Protein AF-A0A6V7R4E3-F1 (afdb_monomer_lite)

Foldseek 3Di:
DLLVLLVVLLVLLQVLLVCVV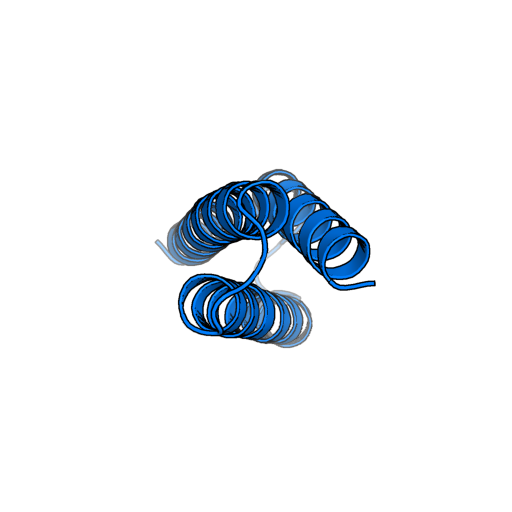PPDDPPVCDPVVVVSLVSLVVQLVSLVCCCPVPHDPVSVVSSVSSNVSSVSSVVSSVVVVD

Radius of gyration: 13.46 Å; chains: 1; bounding box: 34×20×37 Å

pLDDT: mean 87.27, std 12.37, range [56.69, 97.88]

Structure (mmCIF, N/CA/C/O backbone):
data_AF-A0A6V7R4E3-F1
#
_entry.id   AF-A0A6V7R4E3-F1
#
loop_
_atom_site.group_PDB
_atom_site.id
_atom_site.type_symbol
_atom_site.label_atom_id
_atom_site.label_alt_id
_atom_site.label_comp_id
_atom_site.label_asym_id
_atom_site.label_entity_id
_atom_site.label_seq_id
_atom_site.pdbx_PDB_ins_code
_atom_site.Cartn_x
_atom_site.Cartn_y
_atom_site.Cartn_z
_atom_site.occupancy
_atom_site.B_iso_or_equiv
_atom_site.auth_seq_id
_atom_site.auth_comp_id
_atom_site.auth_asym_id
_atom_site.auth_atom_id
_atom_site.pdbx_PDB_model_num
ATOM 1 N N . MET A 1 1 ? -5.846 9.358 12.807 1.00 81.56 1 MET A N 1
ATOM 2 C CA . MET A 1 1 ? -4.428 9.060 12.479 1.00 81.56 1 MET A CA 1
ATOM 3 C C . MET A 1 1 ? -4.256 7.758 11.694 1.00 81.56 1 MET A C 1
ATOM 5 O O . MET A 1 1 ? -3.827 7.845 10.555 1.00 81.56 1 MET A O 1
ATOM 9 N N . LYS A 1 2 ? -4.645 6.577 12.217 1.00 88.69 2 LYS A N 1
ATOM 10 C CA . LYS A 1 2 ? -4.515 5.279 11.503 1.00 88.69 2 LYS A CA 1
ATOM 11 C C . LYS A 1 2 ? -5.119 5.287 10.088 1.00 88.69 2 LYS A C 1
ATOM 13 O O . LYS A 1 2 ? -4.478 4.855 9.141 1.00 88.69 2 LYS A O 1
ATOM 18 N N . GLN A 1 3 ? -6.325 5.839 9.942 1.00 91.50 3 GLN A N 1
ATOM 19 C CA . GLN A 1 3 ? -7.006 5.935 8.645 1.00 91.50 3 GLN A CA 1
ATOM 20 C C . GLN A 1 3 ? -6.262 6.823 7.638 1.00 91.50 3 GLN A C 1
ATOM 22 O O . GLN A 1 3 ? -6.177 6.469 6.472 1.00 91.50 3 GLN A O 1
ATOM 27 N N . ILE A 1 4 ? -5.681 7.941 8.083 1.00 94.62 4 ILE A N 1
ATOM 28 C CA . ILE A 1 4 ? -4.918 8.843 7.205 1.00 94.62 4 ILE A CA 1
ATOM 29 C C . ILE A 1 4 ? -3.691 8.110 6.655 1.00 94.62 4 ILE A C 1
ATOM 31 O O . ILE A 1 4 ? -3.456 8.130 5.454 1.00 94.62 4 ILE A O 1
ATOM 35 N N . ILE A 1 5 ? -2.961 7.396 7.518 1.00 93.81 5 ILE A N 1
ATOM 36 C CA . ILE A 1 5 ? -1.793 6.595 7.120 1.00 93.81 5 ILE A CA 1
ATOM 37 C C . ILE A 1 5 ? -2.186 5.537 6.080 1.00 93.81 5 ILE A C 1
ATOM 39 O O . ILE A 1 5 ? -1.523 5.399 5.057 1.00 93.81 5 ILE A O 1
ATOM 43 N N . LEU A 1 6 ? -3.290 4.823 6.308 1.00 95.44 6 LEU A N 1
ATOM 44 C CA . LEU A 1 6 ? -3.780 3.802 5.382 1.00 95.44 6 LEU A CA 1
ATOM 45 C C . LEU A 1 6 ? -4.221 4.379 4.027 1.00 95.44 6 LEU A C 1
ATOM 47 O O . LEU A 1 6 ? -3.938 3.771 2.997 1.00 95.44 6 LEU A O 1
ATOM 51 N N . ILE A 1 7 ? -4.868 5.552 4.019 1.00 96.62 7 ILE A N 1
ATOM 52 C CA . ILE A 1 7 ? -5.234 6.268 2.785 1.00 96.62 7 ILE A CA 1
ATOM 53 C C . ILE A 1 7 ? -3.978 6.667 2.010 1.00 96.62 7 ILE A C 1
ATOM 55 O O . ILE A 1 7 ? -3.905 6.415 0.811 1.00 96.62 7 ILE A O 1
ATOM 59 N N . LEU A 1 8 ? -2.980 7.247 2.685 1.00 96.56 8 LEU A N 1
ATOM 60 C CA . LEU A 1 8 ? -1.723 7.647 2.049 1.00 96.56 8 LEU A CA 1
ATOM 61 C C . LEU A 1 8 ? -0.992 6.445 1.449 1.00 96.56 8 LEU A C 1
ATOM 63 O O . LEU A 1 8 ? -0.531 6.513 0.314 1.00 96.56 8 LEU A O 1
ATOM 67 N N . PHE A 1 9 ? -0.945 5.324 2.168 1.00 96.50 9 PHE A N 1
ATOM 68 C CA . PHE A 1 9 ? -0.358 4.095 1.646 1.00 96.50 9 PHE A CA 1
ATOM 69 C C . PHE A 1 9 ? -1.131 3.511 0.464 1.00 96.50 9 PHE A C 1
ATOM 71 O O . PHE A 1 9 ? -0.511 3.093 -0.510 1.00 96.50 9 PHE A O 1
ATOM 78 N N . ALA A 1 10 ? -2.464 3.504 0.512 1.00 96.00 10 ALA A N 1
ATOM 79 C CA . ALA A 1 10 ? -3.271 3.044 -0.613 1.00 96.00 10 ALA A CA 1
ATOM 80 C C . ALA A 1 10 ? -3.042 3.924 -1.852 1.00 96.00 10 ALA A C 1
ATOM 82 O O . ALA A 1 10 ? -2.798 3.401 -2.937 1.00 96.00 10 ALA A O 1
ATOM 83 N N . ALA A 1 11 ? -3.039 5.251 -1.686 1.00 96.19 11 ALA A N 1
ATOM 84 C CA . ALA A 1 11 ? -2.757 6.196 -2.763 1.00 96.19 11 ALA A CA 1
ATOM 85 C C . ALA A 1 11 ? -1.344 6.009 -3.337 1.00 96.19 11 ALA A C 1
ATOM 87 O O . ALA A 1 11 ? -1.182 5.964 -4.554 1.00 96.19 11 ALA A O 1
ATOM 88 N N . PHE A 1 12 ? -0.337 5.831 -2.476 1.00 94.81 12 PHE A N 1
ATOM 89 C CA . PHE A 1 12 ? 1.034 5.540 -2.893 1.00 94.81 12 PHE A CA 1
ATOM 90 C C . PHE A 1 12 ? 1.116 4.240 -3.701 1.00 94.81 12 PHE A C 1
ATOM 92 O O . PHE A 1 12 ? 1.716 4.222 -4.774 1.00 94.81 12 PHE A O 1
ATOM 99 N N . ASN A 1 13 ? 0.497 3.158 -3.222 1.00 95.19 13 ASN A N 1
ATOM 100 C CA . ASN A 1 13 ? 0.499 1.879 -3.928 1.00 95.19 13 ASN A CA 1
ATOM 101 C C . ASN A 1 13 ? -0.198 1.988 -5.292 1.00 95.19 13 ASN A C 1
ATOM 103 O O . ASN A 1 13 ? 0.364 1.550 -6.289 1.00 95.19 13 ASN A O 1
ATOM 107 N N . ILE A 1 14 ? -1.364 2.639 -5.364 1.00 94.81 14 ILE A N 1
ATOM 108 C CA . ILE A 1 14 ? -2.090 2.864 -6.626 1.00 94.81 14 ILE A CA 1
ATOM 109 C C . ILE A 1 14 ? -1.257 3.699 -7.606 1.00 94.81 14 ILE A C 1
ATOM 111 O O . ILE A 1 14 ? -1.133 3.333 -8.773 1.00 94.81 14 ILE A O 1
ATOM 115 N N . TYR A 1 15 ? -0.657 4.797 -7.138 1.00 93.19 15 TYR A N 1
ATOM 116 C CA . TYR A 1 15 ? 0.194 5.648 -7.969 1.00 93.19 15 TYR A CA 1
ATOM 117 C C . TYR A 1 15 ? 1.342 4.852 -8.596 1.00 93.19 15 TYR A C 1
ATOM 119 O O . TYR A 1 15 ? 1.609 4.988 -9.790 1.00 93.19 15 TYR A O 1
ATOM 127 N N . ASN A 1 16 ? 2.002 4.003 -7.804 1.00 90.62 16 ASN A N 1
ATOM 128 C CA . ASN A 1 16 ? 3.115 3.208 -8.299 1.00 90.62 16 ASN A CA 1
ATOM 129 C C . ASN A 1 16 ? 2.667 2.097 -9.248 1.00 90.62 16 ASN A C 1
ATOM 131 O O . ASN A 1 16 ? 3.346 1.897 -10.244 1.00 90.62 16 ASN A O 1
ATOM 135 N N . VAL A 1 17 ? 1.527 1.435 -9.014 1.00 90.50 17 VAL A N 1
ATOM 136 C CA . VAL A 1 17 ? 0.962 0.466 -9.977 1.00 90.50 17 VAL A CA 1
ATOM 137 C C . VAL A 1 17 ? 0.825 1.089 -11.368 1.00 90.50 17 VAL A C 1
ATOM 139 O O . VAL A 1 17 ? 1.179 0.459 -12.356 1.00 90.50 17 VAL A O 1
ATOM 142 N N . ILE A 1 18 ? 0.348 2.335 -11.443 1.00 88.12 18 ILE A N 1
ATOM 143 C CA . ILE A 1 18 ? 0.119 3.034 -12.715 1.00 88.12 18 ILE A CA 1
ATOM 144 C C . ILE A 1 18 ? 1.436 3.519 -13.344 1.00 88.12 18 ILE A C 1
ATOM 146 O O . ILE A 1 18 ? 1.585 3.475 -14.560 1.00 88.12 18 ILE A O 1
ATOM 150 N N . ASN A 1 19 ? 2.392 3.989 -12.535 1.00 86.50 19 ASN A N 1
ATOM 151 C CA . ASN A 1 19 ? 3.623 4.624 -13.029 1.00 86.50 19 ASN A CA 1
ATOM 152 C C . ASN A 1 19 ? 4.835 3.696 -13.157 1.00 86.50 19 ASN A C 1
ATOM 154 O O . ASN A 1 19 ? 5.905 4.141 -13.571 1.00 86.50 19 ASN A O 1
ATOM 158 N N . ILE A 1 20 ? 4.743 2.433 -12.745 1.00 79.69 20 ILE A N 1
ATOM 159 C CA . ILE A 1 20 ? 5.911 1.549 -12.781 1.00 79.69 20 ILE A CA 1
ATOM 160 C C . ILE A 1 20 ? 6.292 1.126 -14.202 1.00 79.69 20 ILE A C 1
ATOM 162 O O . ILE A 1 20 ? 7.469 0.935 -14.471 1.00 79.69 20 ILE A O 1
ATOM 166 N N . SER A 1 21 ? 5.331 1.049 -15.123 1.00 67.69 21 SER A N 1
ATOM 167 C CA . SER A 1 21 ? 5.567 0.660 -16.518 1.00 67.69 21 SER A CA 1
ATOM 168 C C . SER A 1 21 ? 5.920 1.832 -17.437 1.00 67.69 21 SER A C 1
ATOM 170 O O . SER A 1 21 ? 6.435 1.619 -18.528 1.00 67.69 21 SER A O 1
ATOM 172 N N . THR A 1 22 ? 5.628 3.072 -17.035 1.00 66.38 22 THR A N 1
ATOM 173 C CA . THR A 1 22 ? 5.827 4.273 -17.867 1.00 66.38 22 THR A CA 1
ATOM 174 C C . THR A 1 22 ? 7.162 4.972 -17.624 1.00 66.38 22 THR A C 1
ATOM 176 O O . THR A 1 22 ? 7.579 5.775 -18.454 1.00 66.38 22 THR A O 1
ATOM 179 N N . ALA A 1 23 ? 7.826 4.701 -16.496 1.00 58.16 23 ALA A N 1
ATOM 180 C CA . ALA A 1 23 ? 8.912 5.544 -15.996 1.00 58.16 23 ALA A CA 1
ATOM 181 C C . ALA A 1 23 ? 10.333 4.973 -16.155 1.00 58.16 23 ALA A C 1
ATOM 183 O O . ALA A 1 23 ? 11.276 5.676 -15.802 1.00 58.16 23 ALA A O 1
ATOM 184 N N . TYR A 1 24 ? 10.525 3.743 -16.647 1.00 59.06 24 TYR A N 1
ATOM 185 C CA . TYR A 1 24 ? 11.834 3.083 -16.548 1.00 59.06 24 TYR A CA 1
ATOM 186 C C . TYR A 1 24 ? 12.396 2.578 -17.878 1.00 59.06 24 TYR A C 1
ATOM 188 O O . TYR A 1 24 ? 11.874 1.642 -18.477 1.00 59.06 24 TYR A O 1
ATOM 196 N N . GLN A 1 25 ? 13.525 3.169 -18.282 1.00 57.47 25 GLN A N 1
ATOM 197 C CA . GLN A 1 25 ? 14.552 2.493 -19.075 1.00 57.47 25 GLN A CA 1
ATOM 198 C C . GLN A 1 25 ? 15.541 1.821 -18.103 1.00 57.47 25 GLN A C 1
ATOM 200 O O . GLN A 1 25 ? 15.753 2.322 -17.000 1.00 57.47 25 GLN A O 1
ATOM 205 N N . HIS A 1 26 ? 16.087 0.665 -18.483 1.00 58.66 26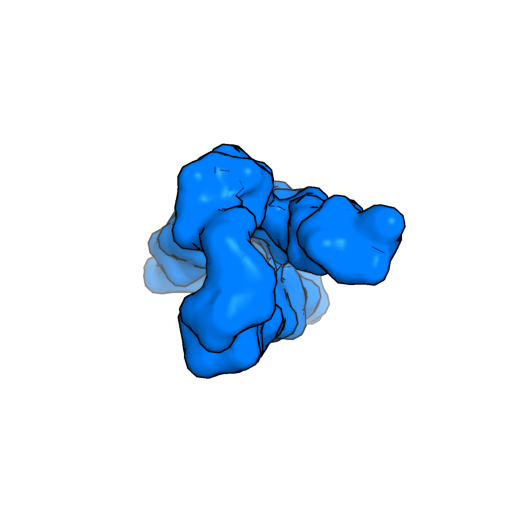 HIS A N 1
ATOM 206 C CA . HIS A 1 26 ? 16.650 -0.372 -17.601 1.00 58.66 26 HIS A CA 1
ATOM 207 C C . HIS A 1 26 ? 17.730 0.030 -16.565 1.00 58.66 26 HIS A C 1
ATOM 209 O O . HIS A 1 26 ? 17.959 -0.752 -15.644 1.00 58.66 26 HIS A O 1
ATOM 215 N N . ASP A 1 27 ? 18.343 1.216 -16.640 1.00 56.69 27 ASP A N 1
ATOM 216 C CA . ASP A 1 27 ? 19.516 1.574 -15.820 1.00 56.69 27 ASP A CA 1
ATOM 217 C C . ASP A 1 27 ? 19.198 2.428 -14.569 1.00 56.69 27 ASP A C 1
ATOM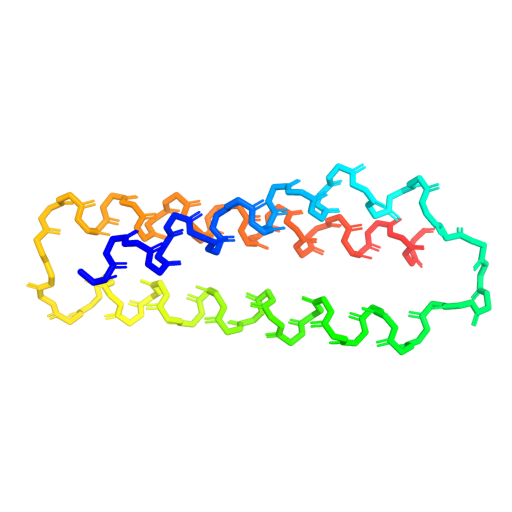 219 O O . ASP A 1 27 ? 19.884 2.305 -13.554 1.00 56.69 27 ASP A O 1
ATOM 223 N N . ASP A 1 28 ? 18.095 3.191 -14.550 1.00 58.38 28 ASP A N 1
ATOM 224 C CA . ASP A 1 28 ? 17.616 3.932 -13.355 1.00 58.38 28 ASP A CA 1
ATOM 225 C C . ASP A 1 28 ? 16.858 3.032 -12.348 1.00 58.38 28 ASP A C 1
ATOM 227 O O . ASP A 1 28 ? 16.305 3.486 -11.336 1.00 58.38 28 ASP A O 1
ATOM 231 N N . LEU A 1 29 ? 16.817 1.724 -12.625 1.00 58.56 29 LEU A N 1
ATOM 232 C CA . LEU A 1 29 ? 15.950 0.747 -11.972 1.00 58.56 29 LEU A CA 1
ATOM 233 C C . LEU A 1 29 ? 16.267 0.555 -10.485 1.00 58.56 29 LEU A C 1
ATOM 235 O O . LEU A 1 29 ? 15.361 0.359 -9.687 1.00 58.56 29 LEU A O 1
ATOM 239 N N . ILE A 1 30 ? 17.530 0.593 -10.064 1.00 65.50 30 ILE A N 1
ATOM 240 C CA . ILE A 1 30 ? 17.907 -0.040 -8.786 1.00 65.50 30 ILE A CA 1
ATOM 241 C C . ILE A 1 30 ? 17.542 0.824 -7.562 1.00 65.50 30 ILE A C 1
ATOM 243 O O . ILE A 1 30 ? 16.961 0.333 -6.587 1.00 65.50 30 ILE A O 1
ATOM 247 N N . ALA A 1 31 ? 17.842 2.124 -7.587 1.00 65.06 31 ALA A N 1
ATOM 248 C CA . ALA A 1 31 ? 17.672 2.991 -6.413 1.00 65.06 31 ALA A CA 1
ATOM 249 C C . ALA A 1 31 ? 16.207 3.409 -6.181 1.00 65.06 31 ALA A C 1
ATOM 251 O O . ALA A 1 31 ? 15.695 3.379 -5.057 1.00 65.06 31 ALA A O 1
ATOM 252 N N . LEU A 1 32 ? 15.492 3.763 -7.249 1.00 74.50 32 LEU A N 1
ATOM 253 C CA . LEU A 1 32 ? 14.086 4.148 -7.141 1.00 74.50 32 LEU A CA 1
ATOM 254 C C . LEU A 1 32 ? 13.187 2.940 -6.866 1.00 74.50 32 LEU A C 1
ATOM 256 O O . LEU A 1 32 ? 12.240 3.049 -6.084 1.00 74.50 32 LEU A O 1
ATOM 260 N N . LEU A 1 33 ? 13.488 1.780 -7.450 1.00 78.62 33 LEU A N 1
ATOM 261 C CA . LEU A 1 33 ? 12.687 0.589 -7.213 1.00 78.62 33 LEU A CA 1
ATOM 262 C C . LEU A 1 33 ? 12.890 0.018 -5.807 1.00 78.62 33 LEU A C 1
ATOM 264 O O . LEU A 1 33 ? 11.909 -0.378 -5.180 1.00 78.62 33 LEU A O 1
ATOM 268 N N . SER A 1 34 ? 14.114 0.032 -5.268 1.00 81.44 34 SER A N 1
ATOM 269 C CA . SER A 1 34 ? 14.352 -0.396 -3.880 1.00 81.44 34 SER A CA 1
ATOM 270 C C . SER A 1 34 ? 13.538 0.438 -2.886 1.00 81.44 34 SER A C 1
ATOM 272 O O . SER A 1 34 ? 12.892 -0.118 -1.997 1.00 81.44 34 SER A O 1
ATOM 274 N N . THR A 1 35 ? 13.448 1.754 -3.097 1.00 85.50 35 THR A N 1
ATOM 275 C CA . THR A 1 35 ? 12.584 2.633 -2.294 1.00 85.50 35 THR A CA 1
ATOM 276 C C . THR A 1 35 ? 11.106 2.242 -2.415 1.00 85.50 35 THR A C 1
ATOM 278 O O . THR A 1 35 ? 10.415 2.113 -1.402 1.00 85.50 35 THR A O 1
ATOM 281 N N . ARG A 1 36 ? 10.607 1.988 -3.633 1.00 88.25 36 ARG A N 1
ATOM 282 C CA . ARG A 1 36 ? 9.212 1.562 -3.863 1.00 88.25 36 ARG A CA 1
ATOM 283 C C . ARG A 1 36 ? 8.889 0.236 -3.170 1.00 88.25 36 ARG A C 1
ATOM 285 O O . ARG A 1 36 ? 7.842 0.139 -2.531 1.00 88.25 36 ARG A O 1
ATOM 292 N N . ILE A 1 37 ? 9.802 -0.737 -3.226 1.00 89.69 37 ILE A N 1
ATOM 293 C CA . ILE A 1 37 ? 9.673 -2.041 -2.559 1.00 89.69 37 ILE A CA 1
ATOM 294 C C . ILE A 1 37 ? 9.606 -1.873 -1.036 1.00 89.69 37 ILE A C 1
ATOM 296 O O . ILE A 1 37 ? 8.737 -2.463 -0.394 1.00 89.69 37 ILE A O 1
ATOM 300 N N . ILE A 1 38 ? 10.477 -1.045 -0.447 1.00 92.19 38 ILE A N 1
ATOM 301 C CA . ILE A 1 38 ? 10.492 -0.811 1.006 1.00 92.19 38 ILE A CA 1
ATOM 302 C C . ILE A 1 38 ? 9.164 -0.198 1.469 1.00 92.19 38 ILE A C 1
ATOM 304 O O . ILE A 1 38 ? 8.533 -0.714 2.393 1.00 92.19 38 ILE A O 1
ATOM 308 N N . PHE A 1 39 ? 8.700 0.869 0.812 1.00 93.12 39 PHE A N 1
ATOM 309 C CA . PHE A 1 39 ? 7.440 1.523 1.180 1.00 93.12 39 PHE A CA 1
ATOM 310 C C . PHE A 1 39 ? 6.226 0.614 0.967 1.00 93.12 39 PHE A C 1
ATOM 312 O O . PHE A 1 39 ? 5.324 0.585 1.807 1.00 93.12 39 PHE A O 1
ATOM 319 N N . MET A 1 40 ? 6.220 -0.175 -0.109 1.00 95.25 40 MET A N 1
ATOM 320 C CA . MET A 1 40 ? 5.205 -1.197 -0.349 1.00 95.25 40 MET A CA 1
ATOM 321 C C . MET A 1 40 ? 5.178 -2.228 0.791 1.00 95.25 40 MET A C 1
ATOM 323 O O . MET A 1 40 ? 4.113 -2.473 1.359 1.00 95.25 40 MET A O 1
ATOM 327 N N . ALA A 1 41 ? 6.326 -2.784 1.186 1.00 95.69 41 ALA A N 1
ATOM 328 C CA . ALA A 1 41 ? 6.404 -3.768 2.266 1.00 95.69 41 ALA A CA 1
ATOM 329 C C . ALA A 1 41 ? 5.908 -3.194 3.603 1.00 95.69 41 ALA A C 1
ATOM 331 O O . ALA A 1 41 ? 5.064 -3.803 4.265 1.00 95.69 41 ALA A O 1
ATOM 332 N N . ILE A 1 42 ? 6.355 -1.985 3.965 1.00 96.62 42 ILE A N 1
ATOM 333 C CA . ILE A 1 42 ? 5.896 -1.278 5.170 1.00 96.62 42 ILE A CA 1
ATOM 334 C C . ILE A 1 42 ? 4.377 -1.078 5.135 1.00 96.62 42 ILE A C 1
ATOM 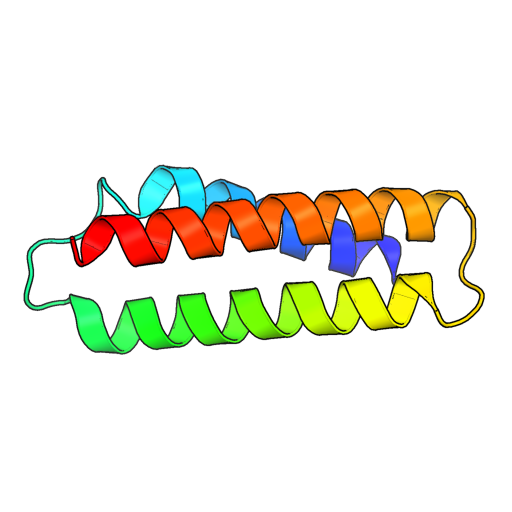336 O O . ILE A 1 42 ? 3.703 -1.318 6.140 1.00 96.62 42 ILE A O 1
ATOM 340 N N . SER A 1 43 ? 3.824 -0.683 3.982 1.00 96.69 43 SER A N 1
ATOM 341 C CA . SER A 1 43 ? 2.385 -0.460 3.830 1.00 96.69 43 SER A CA 1
ATOM 342 C C . SER A 1 43 ? 1.562 -1.720 4.110 1.00 96.69 43 SER A C 1
ATOM 344 O O . SER A 1 43 ? 0.541 -1.650 4.800 1.00 96.69 43 SER A O 1
ATOM 346 N N . ILE A 1 44 ? 2.027 -2.880 3.637 1.00 96.44 44 ILE A N 1
ATOM 347 C CA . ILE A 1 44 ? 1.355 -4.167 3.831 1.00 96.44 44 ILE A CA 1
ATOM 348 C C . ILE A 1 44 ? 1.472 -4.593 5.295 1.00 96.44 44 ILE A C 1
ATOM 350 O O . ILE A 1 44 ? 0.455 -4.893 5.922 1.00 96.44 44 ILE A O 1
ATOM 354 N N . ILE A 1 45 ? 2.679 -4.552 5.869 1.00 96.75 45 ILE A N 1
ATOM 355 C CA . ILE A 1 45 ? 2.928 -4.968 7.257 1.00 96.75 45 ILE A CA 1
ATOM 356 C C . ILE A 1 45 ? 2.083 -4.137 8.229 1.00 96.75 45 ILE A C 1
ATOM 358 O O . ILE A 1 45 ? 1.364 -4.699 9.055 1.00 96.75 45 ILE A O 1
ATOM 362 N N . LEU A 1 46 ? 2.096 -2.804 8.109 1.00 95.19 46 LEU A N 1
ATOM 363 C CA . LEU A 1 46 ? 1.295 -1.935 8.978 1.00 95.19 46 LEU A CA 1
ATOM 364 C C . LEU A 1 46 ? -0.208 -2.181 8.824 1.00 95.19 46 LEU A C 1
ATOM 366 O O . LEU A 1 46 ? -0.941 -2.166 9.814 1.00 95.19 46 LEU A O 1
ATOM 370 N N . SER A 1 47 ? -0.674 -2.451 7.606 1.00 95.56 47 SER A N 1
ATOM 371 C CA . SER A 1 47 ? -2.083 -2.763 7.363 1.00 95.56 47 SER A CA 1
ATOM 372 C C . SER A 1 47 ? -2.497 -4.085 8.018 1.00 95.56 47 SER A C 1
ATOM 374 O O . SER A 1 47 ? -3.544 -4.148 8.665 1.00 95.56 47 SER A O 1
ATOM 376 N N . VAL A 1 48 ? -1.650 -5.117 7.952 1.00 96.06 48 VAL A N 1
ATOM 377 C CA . VAL A 1 48 ? -1.869 -6.387 8.666 1.00 96.06 48 VAL A CA 1
ATOM 378 C C . VAL A 1 48 ? -1.910 -6.160 10.179 1.00 96.06 48 VAL A C 1
ATOM 380 O O . VAL A 1 48 ? -2.828 -6.638 10.848 1.00 96.06 48 VAL A O 1
ATOM 383 N N . LEU A 1 49 ? -0.992 -5.357 10.725 1.00 94.94 49 LEU A N 1
ATOM 384 C CA . LEU A 1 49 ? -0.999 -4.998 12.147 1.00 94.94 49 LEU A CA 1
ATOM 385 C C . LEU A 1 49 ? -2.295 -4.275 12.554 1.00 94.94 49 LEU A C 1
ATOM 387 O O . LEU A 1 49 ? -2.853 -4.533 13.625 1.00 94.94 49 LEU A O 1
ATOM 391 N N . PHE A 1 50 ? -2.840 -3.400 11.705 1.00 93.44 50 PHE A N 1
ATOM 392 C CA . PHE A 1 50 ? -4.120 -2.739 11.975 1.00 93.44 50 PHE A CA 1
ATOM 393 C C . PHE A 1 50 ? -5.331 -3.673 11.888 1.00 93.44 50 PHE A C 1
ATOM 395 O O . PHE A 1 50 ? -6.300 -3.450 12.620 1.00 93.44 50 PHE A O 1
ATOM 402 N N . LEU A 1 51 ? -5.271 -4.738 11.084 1.00 92.19 51 LEU A N 1
ATOM 403 C CA . LEU A 1 51 ? -6.303 -5.778 11.066 1.00 92.19 51 LEU A CA 1
ATOM 404 C C . LEU A 1 51 ? -6.358 -6.561 12.383 1.00 92.19 51 LEU A C 1
ATOM 406 O O . LEU A 1 51 ? -7.452 -6.775 12.914 1.00 92.19 51 LEU A O 1
ATOM 410 N N . ILE A 1 52 ? -5.199 -6.943 12.927 1.00 92.56 52 ILE A N 1
ATOM 411 C CA . ILE A 1 52 ? -5.118 -7.816 14.110 1.00 92.56 52 ILE A CA 1
ATOM 412 C C . ILE A 1 52 ? -5.178 -7.061 15.448 1.00 92.56 52 ILE A C 1
ATOM 414 O O . ILE A 1 52 ? -5.641 -7.615 16.439 1.00 92.56 52 ILE A O 1
ATOM 418 N N . SER A 1 53 ? -4.804 -5.778 15.494 1.00 89.88 53 SER A N 1
ATOM 419 C CA . SER A 1 53 ? -4.729 -4.966 16.730 1.00 89.88 53 SER A CA 1
ATOM 420 C C . SER A 1 53 ? -6.077 -4.499 17.311 1.00 89.88 53 SER A C 1
ATOM 422 O O . SER A 1 53 ? -6.135 -3.497 18.020 1.00 89.88 53 SER A O 1
ATOM 424 N N . GLY A 1 54 ? -7.191 -5.166 16.992 1.00 83.12 54 GLY A N 1
ATOM 425 C CA . GLY A 1 54 ? -8.512 -4.790 17.518 1.00 83.12 54 GLY A CA 1
ATOM 426 C C . GLY A 1 54 ? -9.035 -3.430 17.025 1.00 83.12 54 GLY A C 1
ATOM 427 O O . GLY A 1 54 ? -9.870 -2.814 17.680 1.00 83.12 54 GLY A O 1
ATOM 428 N N . SER A 1 55 ? -8.561 -2.938 15.874 1.00 89.38 55 SER A N 1
ATOM 429 C CA . SER A 1 55 ? -8.978 -1.634 15.333 1.00 89.38 55 SER A CA 1
ATOM 430 C C . SER A 1 55 ? -10.461 -1.595 14.918 1.00 89.38 55 SER A C 1
ATOM 432 O O . SER A 1 55 ? -11.105 -2.626 14.711 1.00 89.38 55 SER A O 1
ATOM 434 N N . THR A 1 56 ? -11.015 -0.387 14.759 1.00 94.44 56 THR A N 1
ATOM 435 C CA . THR A 1 56 ? -12.419 -0.181 14.357 1.00 94.44 56 THR A CA 1
ATOM 436 C C . THR A 1 56 ? -12.732 -0.815 12.998 1.00 94.44 56 THR A C 1
ATOM 438 O O . THR A 1 56 ? -11.851 -0.930 12.143 1.00 94.44 56 THR A O 1
ATOM 441 N N . LYS A 1 57 ? -14.004 -1.168 12.753 1.00 93.62 57 LYS A N 1
ATOM 442 C CA . LYS A 1 57 ? -14.457 -1.773 11.484 1.00 93.62 57 LYS A CA 1
ATOM 443 C C . LYS A 1 57 ? -13.993 -0.980 10.255 1.00 93.62 57 LYS A C 1
ATOM 445 O O . LYS A 1 57 ? -13.455 -1.565 9.325 1.00 93.62 57 LYS A O 1
ATOM 450 N N . SER A 1 58 ? -14.139 0.347 10.279 1.00 94.12 58 SER A N 1
ATOM 451 C CA . SER A 1 58 ? -13.687 1.224 9.187 1.00 94.12 58 SER A CA 1
ATOM 452 C C . SER A 1 58 ? -12.175 1.124 8.949 1.00 94.12 58 SER A C 1
ATOM 454 O O . SER A 1 58 ? -11.743 0.983 7.809 1.00 94.12 58 SER A O 1
ATOM 456 N N . THR A 1 59 ? -11.370 1.118 10.015 1.00 95.19 59 THR A N 1
ATOM 457 C CA . THR A 1 59 ? -9.910 0.974 9.901 1.00 95.19 59 THR A CA 1
ATOM 458 C C . THR A 1 59 ? -9.528 -0.391 9.332 1.00 95.19 59 THR A C 1
ATOM 460 O O . THR A 1 59 ? -8.626 -0.468 8.508 1.00 95.19 59 THR A O 1
ATOM 463 N N . LYS A 1 60 ? -10.229 -1.461 9.727 1.00 94.88 60 LYS A N 1
ATOM 464 C CA . LYS A 1 60 ? -10.005 -2.817 9.204 1.00 94.88 60 LYS A CA 1
ATOM 465 C C . LYS A 1 60 ? -10.330 -2.928 7.715 1.00 94.88 60 LYS A C 1
ATOM 467 O O . LYS A 1 60 ? -9.547 -3.509 6.973 1.00 94.88 60 LYS A O 1
ATOM 472 N N . ILE A 1 61 ? -11.448 -2.346 7.276 1.00 95.62 61 ILE A N 1
ATOM 473 C CA . ILE A 1 61 ? -11.818 -2.297 5.851 1.00 95.62 61 ILE A CA 1
ATOM 474 C C . ILE A 1 61 ? -10.738 -1.561 5.065 1.00 95.62 61 ILE A C 1
ATOM 476 O O . ILE A 1 61 ? -10.246 -2.063 4.061 1.00 95.62 61 ILE A O 1
ATOM 480 N N . LEU A 1 62 ? -10.335 -0.391 5.553 1.00 96.25 62 LEU A N 1
ATOM 481 C CA . LEU A 1 62 ? -9.324 0.411 4.887 1.00 96.25 62 LEU A CA 1
ATOM 482 C C . LEU A 1 62 ? -7.966 -0.306 4.847 1.00 96.25 62 LEU A C 1
ATOM 484 O O . LEU A 1 62 ? -7.313 -0.298 3.815 1.00 96.25 62 LEU A O 1
ATOM 488 N N . ALA A 1 63 ? -7.584 -1.004 5.918 1.00 96.75 63 ALA A N 1
ATOM 489 C CA . ALA A 1 63 ? -6.382 -1.832 5.950 1.00 96.75 63 ALA A CA 1
ATOM 490 C C . ALA A 1 63 ? -6.440 -2.982 4.935 1.00 96.75 63 ALA A C 1
ATOM 492 O O . ALA A 1 63 ? -5.456 -3.232 4.246 1.00 96.75 63 ALA A O 1
ATOM 493 N N . ALA A 1 64 ? -7.590 -3.645 4.785 1.00 96.62 64 ALA A N 1
ATOM 494 C CA . ALA A 1 64 ? -7.774 -4.665 3.755 1.00 96.62 64 ALA A CA 1
ATOM 495 C C . ALA A 1 64 ? -7.601 -4.080 2.339 1.00 96.62 64 ALA A C 1
ATOM 497 O O . ALA A 1 64 ? -6.893 -4.662 1.521 1.00 96.62 64 ALA A O 1
ATOM 498 N N . VAL A 1 65 ? -8.162 -2.896 2.069 1.00 97.06 65 VAL A N 1
ATOM 499 C CA . VAL A 1 65 ? -7.968 -2.181 0.793 1.00 97.06 65 VAL A CA 1
ATOM 500 C C . VAL A 1 65 ? -6.493 -1.819 0.570 1.00 97.06 65 VAL A C 1
ATOM 502 O O . VAL A 1 65 ? -5.959 -2.019 -0.523 1.00 97.06 65 VAL A O 1
ATOM 505 N N . THR A 1 66 ? -5.797 -1.333 1.600 1.00 97.44 66 THR A N 1
ATOM 506 C CA . THR A 1 66 ? -4.366 -1.010 1.513 1.00 97.44 66 THR A CA 1
ATOM 507 C C . THR A 1 66 ? -3.514 -2.259 1.248 1.00 97.44 66 THR A C 1
ATOM 509 O O . THR A 1 66 ? -2.573 -2.189 0.463 1.00 97.44 66 THR A O 1
ATOM 512 N N . ILE A 1 67 ? -3.867 -3.420 1.813 1.00 97.56 67 ILE A N 1
ATOM 513 C CA . ILE A 1 67 ? -3.197 -4.698 1.507 1.00 97.56 67 ILE A CA 1
ATOM 514 C C . ILE A 1 67 ? -3.406 -5.080 0.045 1.00 97.56 67 ILE A C 1
ATOM 516 O O . ILE A 1 67 ? -2.437 -5.386 -0.641 1.00 97.56 67 ILE A O 1
ATOM 520 N N . VAL A 1 68 ? -4.645 -5.027 -0.452 1.00 97.88 68 VAL A N 1
ATOM 521 C CA . VAL A 1 68 ? -4.953 -5.374 -1.850 1.00 97.88 68 VAL A CA 1
ATOM 522 C C . VAL A 1 68 ? -4.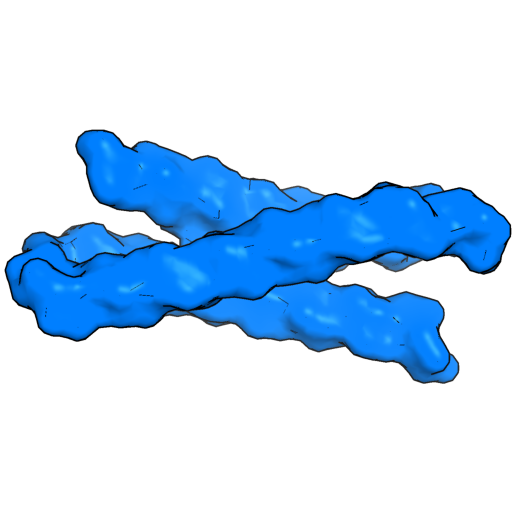185 -4.477 -2.823 1.00 97.88 68 VAL A C 1
ATOM 524 O O . VAL A 1 68 ? -3.578 -4.974 -3.768 1.00 97.88 68 VAL A O 1
ATOM 527 N N . THR A 1 69 ? -4.142 -3.168 -2.569 1.00 96.88 69 THR A N 1
ATOM 528 C CA . THR A 1 69 ? -3.366 -2.235 -3.405 1.00 96.88 69 THR A CA 1
ATOM 529 C C . THR A 1 69 ? -1.856 -2.472 -3.292 1.00 96.88 69 THR A C 1
ATOM 531 O O . THR A 1 69 ? -1.159 -2.395 -4.300 1.00 96.88 69 THR A O 1
A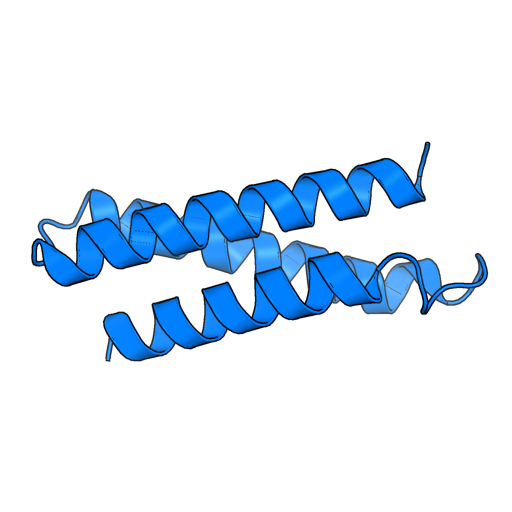TOM 534 N N . GLY A 1 70 ? -1.343 -2.826 -2.109 1.00 96.38 70 GLY A N 1
ATOM 535 C CA . GLY A 1 70 ? 0.058 -3.217 -1.919 1.00 96.38 70 GLY A CA 1
ATOM 536 C C . GLY A 1 70 ? 0.437 -4.493 -2.676 1.00 96.38 70 GLY A C 1
ATOM 537 O O . GLY A 1 70 ? 1.493 -4.541 -3.299 1.00 96.38 70 GLY A O 1
ATOM 538 N N . LEU A 1 71 ? -0.436 -5.503 -2.689 1.00 96.56 71 LEU A N 1
ATOM 539 C CA . LEU A 1 71 ? -0.236 -6.725 -3.475 1.00 96.56 71 LEU A CA 1
ATOM 540 C C . LEU A 1 71 ? -0.269 -6.444 -4.982 1.00 96.56 71 LEU A C 1
ATOM 542 O O . LEU A 1 71 ? 0.555 -6.979 -5.717 1.00 96.56 71 LEU A O 1
ATOM 546 N N . ALA A 1 72 ? -1.166 -5.569 -5.445 1.00 95.25 72 ALA A N 1
ATOM 547 C CA . ALA A 1 72 ? -1.182 -5.135 -6.842 1.00 95.25 72 ALA A CA 1
ATOM 548 C C . ALA A 1 72 ? 0.121 -4.412 -7.228 1.00 95.25 72 ALA A C 1
ATOM 550 O O . ALA A 1 72 ? 0.682 -4.681 -8.288 1.00 95.25 72 ALA A O 1
ATOM 551 N N . HIS A 1 73 ? 0.639 -3.547 -6.350 1.00 93.94 73 HIS A N 1
ATOM 552 C CA . HIS A 1 73 ? 1.935 -2.887 -6.535 1.00 93.94 73 HIS A CA 1
ATOM 553 C C . HIS A 1 73 ? 3.080 -3.906 -6.603 1.00 93.94 73 HIS A C 1
ATOM 555 O O . HIS A 1 73 ? 3.914 -3.820 -7.501 1.00 93.94 73 HIS A O 1
ATOM 561 N N . PHE A 1 74 ? 3.081 -4.918 -5.733 1.00 92.38 74 PHE A N 1
ATOM 562 C CA . PHE A 1 74 ? 4.068 -5.996 -5.782 1.00 92.38 74 PHE A CA 1
ATOM 563 C C . PHE A 1 74 ? 4.047 -6.753 -7.114 1.00 92.38 74 PHE A C 1
ATOM 565 O O . PHE A 1 74 ? 5.093 -6.951 -7.725 1.00 92.38 74 PHE A O 1
ATOM 572 N N . ILE A 1 75 ? 2.859 -7.128 -7.596 1.00 91.50 75 ILE A N 1
ATOM 573 C CA . ILE A 1 75 ? 2.701 -7.795 -8.896 1.00 91.50 75 ILE A CA 1
ATOM 574 C C . ILE A 1 75 ? 3.236 -6.905 -10.022 1.00 91.50 75 ILE A C 1
ATOM 576 O O . ILE A 1 75 ? 3.965 -7.385 -10.883 1.00 91.50 75 ILE A O 1
ATOM 580 N N . ALA A 1 76 ? 2.931 -5.607 -9.994 1.00 89.25 76 ALA A N 1
ATOM 581 C CA . ALA A 1 76 ? 3.415 -4.666 -10.997 1.00 89.25 76 ALA A CA 1
ATOM 582 C C . ALA A 1 76 ? 4.955 -4.556 -11.004 1.00 89.25 76 ALA A C 1
ATOM 584 O O . ALA A 1 76 ? 5.549 -4.460 -12.072 1.00 89.25 76 ALA A O 1
ATOM 585 N N . ILE A 1 77 ? 5.607 -4.638 -9.835 1.00 87.25 77 ILE A N 1
ATOM 586 C CA . ILE A 1 77 ? 7.075 -4.721 -9.732 1.00 87.25 77 ILE A CA 1
ATOM 587 C C . ILE A 1 77 ? 7.597 -6.017 -10.360 1.00 87.25 77 ILE A C 1
ATOM 589 O O . ILE A 1 77 ? 8.569 -5.975 -11.107 1.00 87.25 77 ILE A O 1
ATOM 593 N N . LEU A 1 78 ? 6.970 -7.163 -10.079 1.00 85.00 78 LEU A N 1
ATOM 594 C CA . LEU A 1 78 ? 7.394 -8.445 -10.654 1.00 85.00 78 LEU A CA 1
ATOM 595 C C . LEU A 1 78 ? 7.313 -8.441 -12.185 1.00 85.00 78 LEU A C 1
ATOM 597 O O . LEU A 1 78 ? 8.218 -8.947 -12.838 1.00 85.00 78 LEU A O 1
ATOM 601 N N . LEU A 1 79 ? 6.270 -7.826 -12.746 1.00 84.19 79 LEU A N 1
ATOM 602 C CA . LEU A 1 79 ? 6.072 -7.714 -14.194 1.00 84.19 79 LEU A CA 1
ATOM 603 C C . LEU A 1 79 ? 7.085 -6.796 -14.897 1.00 84.19 79 LEU A C 1
ATOM 605 O O . LEU A 1 79 ? 7.161 -6.828 -16.115 1.00 84.19 79 LEU A O 1
ATOM 609 N N . VAL A 1 80 ? 7.853 -5.980 -14.169 1.00 77.88 80 VAL A N 1
ATOM 610 C CA . VAL A 1 80 ? 8.948 -5.178 -14.756 1.00 77.88 80 VAL A CA 1
ATOM 611 C C . VAL A 1 80 ? 10.178 -6.045 -15.051 1.00 77.88 80 VAL A C 1
ATOM 613 O O . VAL A 1 80 ? 10.987 -5.697 -15.906 1.00 77.88 80 VAL A O 1
ATOM 616 N N . TYR A 1 81 ? 10.335 -7.157 -14.330 1.00 65.75 81 TYR A N 1
ATOM 617 C CA . TYR A 1 81 ? 11.503 -8.038 -14.413 1.00 65.75 81 TYR A CA 1
ATOM 618 C C . TYR A 1 81 ? 11.286 -9.309 -15.243 1.00 65.75 81 TYR A C 1
ATOM 620 O O . TYR A 1 81 ? 12.247 -10.053 -15.444 1.00 65.75 81 TYR A O 1
ATOM 628 N N . ILE A 1 82 ? 10.048 -9.577 -15.667 1.00 61.03 82 ILE A N 1
ATOM 629 C CA . ILE A 1 82 ? 9.670 -10.690 -16.553 1.00 61.03 82 ILE A CA 1
ATOM 630 C C . ILE A 1 82 ? 9.541 -10.144 -17.970 1.00 61.03 82 ILE A C 1
ATOM 632 O O . ILE A 1 82 ? 10.100 -10.784 -18.886 1.00 61.03 82 ILE A O 1
#

Organism: NCBI:txid709509

Secondary structure (DSSP, 8-state):
-HHHHHHHHHHHHHHHHHHTTTS--TTTHHHHHHHHHHHHHHHHHHHHHHHHTT--HHHHHHHHHHHHHHHHHHHHHHHHH-

Sequence (82 aa):
MKQIILILFAAFNIYNVINISTAYQHDDLIALLSTRIIFMAISIILSVLFLISGSTKSTKILAAVTIVTGLAHFIAILLVYI